Protein AF-A7GQ28-F1 (afdb_monomer)

Sequence (84 aa):
MPPKKNNPKHLGHAQSLTHTKSHSLIRAFEKQGSLPGKVTMYVDQKTCNICRGELTALLKRLDVDELEVFSGGNTKPIIKDCSL

Radius of gyration: 15.07 Å; Cα contacts (8 Å, |Δi|>4): 97; chains: 1; bounding box: 52×27×34 Å

Structure (mmCIF, N/CA/C/O backbone):
data_AF-A7GQ28-F1
#
_entry.id   AF-A7GQ28-F1
#
loop_
_atom_site.group_PDB
_atom_site.id
_atom_site.type_symbol
_atom_site.label_atom_id
_atom_site.label_alt_id
_atom_site.label_comp_id
_atom_site.label_asym_id
_atom_site.label_entity_id
_atom_site.label_seq_id
_atom_site.pdbx_PDB_ins_code
_atom_site.Cartn_x
_atom_site.Cartn_y
_atom_site.Cartn_z
_atom_site.occupancy
_atom_site.B_iso_or_equiv
_atom_site.auth_seq_id
_atom_site.auth_comp_id
_atom_site.auth_asym_id
_atom_site.auth_atom_id
_atom_site.pdbx_PDB_model_num
ATOM 1 N N . MET A 1 1 ? 44.510 1.290 16.698 1.00 42.81 1 MET A N 1
ATOM 2 C CA . MET A 1 1 ? 43.465 0.452 16.067 1.00 42.81 1 MET A CA 1
ATOM 3 C C . MET A 1 1 ? 42.158 1.226 16.108 1.00 42.81 1 MET A C 1
ATOM 5 O O . MET A 1 1 ? 41.799 1.646 17.203 1.00 42.81 1 MET A O 1
ATOM 9 N N . PRO A 1 2 ? 41.473 1.485 14.981 1.00 51.91 2 PRO A N 1
ATOM 10 C CA . PRO A 1 2 ? 40.147 2.087 15.047 1.00 51.91 2 PRO A CA 1
ATOM 11 C C . PRO A 1 2 ? 39.175 1.103 15.725 1.00 51.91 2 PRO A C 1
ATOM 13 O O . PRO A 1 2 ? 39.336 -0.113 15.569 1.00 51.91 2 PRO A O 1
ATOM 16 N N . PRO A 1 3 ? 38.198 1.591 16.506 1.00 58.38 3 PRO A N 1
ATOM 17 C CA . PRO A 1 3 ? 37.278 0.729 17.234 1.00 58.38 3 PRO A CA 1
ATOM 18 C C . PRO A 1 3 ? 36.422 -0.085 16.256 1.00 58.38 3 PRO A C 1
ATOM 20 O O . PRO A 1 3 ? 35.956 0.424 15.234 1.00 58.38 3 PRO A O 1
ATOM 23 N N . LYS A 1 4 ? 36.220 -1.370 16.575 1.00 57.47 4 LYS A N 1
ATOM 24 C CA . LYS A 1 4 ? 35.343 -2.291 15.838 1.00 57.47 4 LYS A CA 1
ATOM 25 C C . LYS A 1 4 ? 33.952 -1.652 15.732 1.00 57.47 4 LYS A C 1
ATOM 27 O O . LYS A 1 4 ? 33.301 -1.402 16.741 1.00 57.47 4 LYS A O 1
ATOM 32 N N . LYS A 1 5 ? 33.518 -1.346 14.507 1.00 53.53 5 LYS A N 1
ATOM 33 C CA . LYS A 1 5 ? 32.220 -0.724 14.226 1.00 53.53 5 LYS A CA 1
ATOM 34 C C . LYS A 1 5 ? 31.118 -1.736 14.547 1.00 53.53 5 LYS A C 1
ATOM 36 O O . LYS A 1 5 ? 30.846 -2.639 13.759 1.00 53.53 5 LYS A O 1
ATOM 41 N N . ASN A 1 6 ? 30.510 -1.612 15.721 1.00 57.94 6 ASN A N 1
ATOM 42 C CA . ASN A 1 6 ? 29.334 -2.388 16.094 1.00 57.94 6 ASN A CA 1
ATOM 43 C C .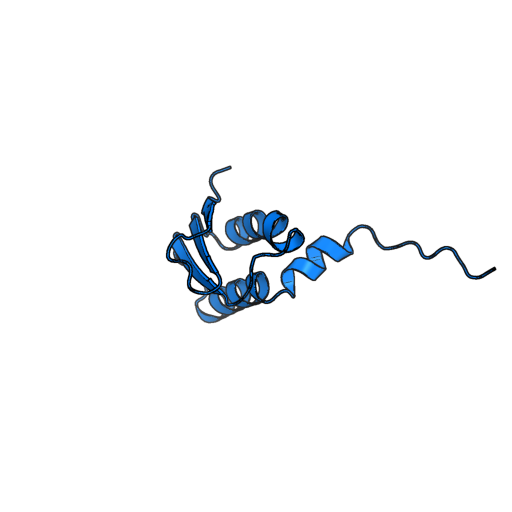 ASN A 1 6 ? 28.164 -1.889 15.235 1.00 57.94 6 ASN A C 1
ATOM 45 O O . ASN A 1 6 ? 27.540 -0.885 15.566 1.00 57.94 6 ASN A O 1
ATOM 49 N N . ASN A 1 7 ? 27.900 -2.537 14.096 1.00 56.94 7 ASN A N 1
ATOM 50 C CA . ASN A 1 7 ? 26.714 -2.230 13.297 1.00 56.94 7 ASN A CA 1
ATOM 51 C C . ASN A 1 7 ? 25.469 -2.479 14.166 1.00 56.94 7 ASN A C 1
ATOM 53 O O . ASN A 1 7 ? 25.297 -3.603 14.654 1.00 56.94 7 ASN A O 1
ATOM 57 N N . PRO A 1 8 ? 24.598 -1.480 14.385 1.00 55.06 8 PRO A N 1
ATOM 58 C CA . PRO A 1 8 ? 23.390 -1.697 15.162 1.00 55.06 8 PRO A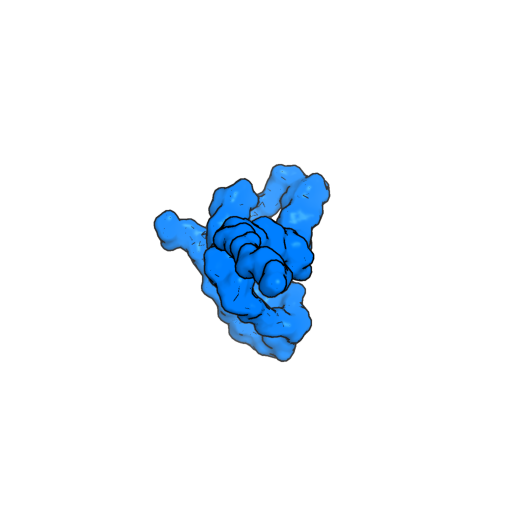 CA 1
ATOM 59 C C . PRO A 1 8 ? 22.496 -2.686 14.406 1.00 55.06 8 PRO A C 1
ATOM 61 O O . PRO A 1 8 ? 22.059 -2.413 13.288 1.00 55.06 8 PRO A O 1
ATOM 64 N N . LYS A 1 9 ? 22.233 -3.852 15.012 1.00 55.59 9 LYS A N 1
ATOM 65 C CA . LYS A 1 9 ? 21.480 -4.971 14.404 1.00 55.59 9 LYS A CA 1
ATOM 66 C C . LYS A 1 9 ? 20.047 -4.611 13.965 1.00 55.59 9 LYS A C 1
ATOM 68 O O . LYS A 1 9 ? 19.428 -5.389 13.254 1.00 55.59 9 LYS A O 1
ATOM 73 N N . HIS A 1 10 ? 19.522 -3.457 14.375 1.00 56.50 10 HIS A N 1
ATOM 74 C CA . HIS A 1 10 ? 18.118 -3.066 14.214 1.00 56.50 10 HIS A CA 1
ATOM 75 C C . HIS A 1 10 ? 17.858 -2.021 13.112 1.00 56.50 10 HIS A C 1
ATOM 77 O O . HIS A 1 10 ? 16.700 -1.721 12.831 1.00 56.50 10 HIS A O 1
ATOM 83 N N . LEU A 1 11 ? 18.892 -1.463 12.466 1.00 60.25 11 LEU A N 1
ATOM 84 C CA . LEU A 1 11 ? 18.684 -0.398 11.471 1.00 60.25 11 LEU A CA 1
ATOM 85 C C . LEU A 1 11 ? 17.943 -0.877 10.215 1.00 60.25 11 LEU A C 1
ATOM 87 O O . LEU A 1 11 ? 17.258 -0.074 9.596 1.00 60.25 11 LEU A O 1
ATOM 91 N N . GLY A 1 12 ? 18.019 -2.165 9.862 1.00 61.34 12 GLY A N 1
ATOM 92 C CA . GLY A 1 12 ? 17.380 -2.698 8.652 1.00 61.34 12 GLY A CA 1
ATOM 93 C C . GLY A 1 12 ? 15.851 -2.566 8.644 1.00 61.34 12 GLY A C 1
ATOM 94 O O . GLY A 1 12 ? 15.278 -2.195 7.621 1.00 61.34 12 GLY A O 1
ATOM 95 N N . HIS A 1 13 ? 15.195 -2.790 9.792 1.00 66.56 13 HIS A N 1
ATOM 96 C CA . HIS A 1 13 ? 13.738 -2.649 9.920 1.00 66.56 13 HIS A CA 1
ATOM 97 C C . HIS A 1 13 ? 13.314 -1.183 9.759 1.00 66.56 13 HIS A C 1
ATOM 99 O O . HIS A 1 13 ? 12.439 -0.872 8.955 1.00 66.56 13 HIS A O 1
ATOM 105 N N . ALA A 1 14 ? 13.997 -0.264 10.449 1.00 72.31 14 ALA A N 1
ATOM 106 C CA . ALA A 1 14 ? 13.728 1.171 10.347 1.00 72.31 14 ALA A CA 1
ATOM 107 C C . ALA A 1 14 ? 14.049 1.731 8.948 1.00 72.31 14 ALA A C 1
ATOM 109 O O . ALA A 1 14 ? 13.300 2.548 8.418 1.00 72.31 14 ALA A O 1
ATOM 110 N N . GLN A 1 15 ? 15.119 1.251 8.308 1.00 76.81 15 GLN A N 1
ATOM 111 C CA . GLN A 1 15 ? 15.477 1.612 6.933 1.00 76.81 15 GLN A CA 1
ATOM 112 C C . GLN A 1 15 ? 14.437 1.131 5.915 1.00 76.81 15 GLN A C 1
ATOM 114 O O . GLN A 1 15 ? 14.213 1.793 4.907 1.00 76.81 15 GLN A O 1
ATOM 119 N N . SER A 1 16 ? 13.750 0.014 6.173 1.00 80.69 16 SER A N 1
ATOM 120 C CA . SER A 1 16 ? 12.686 -0.460 5.283 1.00 80.69 16 SER A CA 1
ATOM 121 C C . SER A 1 16 ? 11.524 0.533 5.162 1.00 80.69 16 SER A C 1
ATOM 123 O O . SER A 1 16 ? 10.885 0.587 4.112 1.00 80.69 16 SER A O 1
ATOM 125 N N . LEU A 1 17 ? 11.269 1.337 6.203 1.00 82.12 17 LEU A N 1
ATOM 126 C CA . LEU A 1 17 ? 10.180 2.318 6.242 1.00 82.12 17 LEU A CA 1
ATOM 127 C C . LEU A 1 17 ? 10.470 3.542 5.370 1.00 82.12 17 LEU A C 1
ATOM 129 O O . LEU A 1 17 ? 9.544 4.165 4.860 1.00 82.12 17 LEU A O 1
ATOM 133 N N . THR A 1 18 ? 11.748 3.860 5.155 1.00 83.19 18 THR A N 1
ATOM 134 C CA . THR A 1 18 ? 12.164 4.991 4.315 1.00 83.19 18 THR A CA 1
ATOM 135 C C . THR A 1 18 ? 12.261 4.627 2.833 1.00 83.19 18 THR A C 1
ATOM 137 O O . THR A 1 18 ? 12.422 5.508 1.991 1.00 83.19 18 THR A O 1
ATOM 140 N N . HIS A 1 19 ? 12.128 3.345 2.477 1.00 87.44 19 HIS A N 1
ATOM 141 C CA . HIS A 1 19 ? 12.054 2.924 1.082 1.00 87.44 19 HIS A CA 1
ATOM 142 C C . HIS A 1 19 ? 10.743 3.370 0.435 1.00 87.44 19 HIS A C 1
ATOM 144 O O . HIS A 1 19 ? 9.686 3.355 1.064 1.00 87.44 19 HIS A O 1
ATOM 150 N N . THR A 1 20 ? 10.797 3.658 -0.868 1.00 86.12 20 THR A N 1
ATOM 151 C CA . THR A 1 20 ? 9.676 4.198 -1.652 1.00 86.12 20 THR A CA 1
ATOM 152 C C . THR A 1 20 ? 8.367 3.430 -1.455 1.00 86.12 20 THR A C 1
ATOM 154 O O . THR A 1 20 ? 7.319 4.046 -1.338 1.00 86.12 20 THR A O 1
ATOM 157 N N . LYS A 1 21 ? 8.410 2.094 -1.363 1.00 87.06 21 LYS A N 1
ATOM 158 C CA . LYS A 1 21 ? 7.209 1.252 -1.197 1.00 87.06 21 LYS A CA 1
ATOM 159 C C . LYS A 1 21 ? 6.517 1.494 0.139 1.00 87.06 21 LYS A C 1
ATOM 161 O O . LYS A 1 21 ? 5.345 1.849 0.176 1.00 87.06 21 LYS A O 1
ATOM 166 N N . SER A 1 22 ? 7.264 1.336 1.223 1.00 89.25 22 SER A N 1
ATOM 167 C CA . SER A 1 22 ? 6.757 1.536 2.577 1.00 89.25 22 SER A CA 1
ATOM 168 C C . SER A 1 22 ? 6.332 2.984 2.791 1.00 89.25 22 SER A C 1
ATOM 170 O O . SER A 1 22 ? 5.229 3.240 3.262 1.00 89.25 22 SER A O 1
ATOM 172 N N . HIS A 1 23 ? 7.170 3.931 2.362 1.00 92.00 23 HIS A N 1
ATOM 173 C CA . HIS A 1 23 ? 6.890 5.354 2.493 1.00 92.00 23 HIS A CA 1
ATOM 174 C C . HIS A 1 23 ? 5.608 5.752 1.748 1.00 92.00 23 HIS A C 1
ATOM 176 O O . HIS A 1 23 ? 4.785 6.472 2.303 1.00 92.00 23 HIS A O 1
ATOM 182 N N . SER A 1 24 ? 5.382 5.258 0.526 1.00 92.12 24 SER A N 1
ATOM 183 C CA . SER A 1 24 ? 4.152 5.550 -0.222 1.00 92.12 24 SER A CA 1
ATOM 184 C C . SER A 1 24 ? 2.890 5.009 0.460 1.00 92.12 24 SER A C 1
ATOM 186 O O . SER A 1 24 ? 1.886 5.715 0.485 1.00 92.12 24 SER A O 1
ATOM 188 N N . LEU A 1 25 ? 2.934 3.806 1.051 1.00 91.81 25 LEU A N 1
ATOM 189 C CA . LEU A 1 25 ? 1.804 3.252 1.814 1.00 91.81 25 LEU A CA 1
ATOM 190 C C . LEU A 1 25 ? 1.513 4.070 3.077 1.00 91.81 25 LEU A C 1
ATOM 192 O O . LEU A 1 25 ? 0.367 4.433 3.322 1.00 91.81 25 LEU A O 1
ATOM 196 N N . ILE A 1 26 ? 2.556 4.423 3.834 1.00 93.25 26 ILE A N 1
ATOM 197 C CA . ILE A 1 26 ? 2.430 5.256 5.037 1.00 93.25 26 ILE A CA 1
ATOM 198 C C . ILE A 1 26 ? 1.833 6.617 4.674 1.00 93.25 26 ILE A C 1
ATOM 200 O O . ILE A 1 26 ? 0.874 7.054 5.297 1.00 93.25 26 ILE A O 1
ATOM 204 N N . ARG A 1 27 ? 2.337 7.264 3.617 1.00 94.81 27 ARG A N 1
ATOM 205 C CA . ARG A 1 27 ? 1.806 8.552 3.152 1.00 94.81 27 ARG A CA 1
ATOM 206 C C . ARG A 1 27 ? 0.359 8.469 2.682 1.00 94.81 27 ARG A C 1
ATOM 208 O O . ARG A 1 27 ? -0.382 9.429 2.871 1.00 94.81 27 ARG A O 1
ATOM 215 N N . ALA A 1 28 ? -0.039 7.373 2.039 1.00 93.81 28 ALA A N 1
ATOM 216 C CA . ALA A 1 28 ? -1.425 7.172 1.633 1.00 93.81 28 ALA A CA 1
ATOM 217 C C . ALA A 1 28 ? -2.340 7.055 2.861 1.00 93.81 28 ALA A C 1
ATOM 219 O O . ALA A 1 28 ? -3.343 7.763 2.934 1.00 93.81 28 ALA A O 1
ATOM 220 N N . PHE A 1 29 ? -1.933 6.260 3.854 1.00 94.44 29 PHE A N 1
ATOM 221 C CA . PHE A 1 29 ? -2.644 6.121 5.122 1.00 94.44 29 PHE A CA 1
ATOM 222 C C . PHE A 1 29 ? -2.731 7.449 5.887 1.00 94.44 29 PHE A C 1
ATOM 224 O O . PHE A 1 29 ? -3.816 7.846 6.290 1.00 94.44 29 PHE A O 1
ATOM 231 N N . GLU A 1 30 ? -1.629 8.195 6.015 1.00 94.50 30 GLU A N 1
ATOM 232 C CA . GLU A 1 30 ? -1.616 9.520 6.659 1.00 94.50 30 GLU A CA 1
ATOM 233 C C . GLU A 1 30 ? -2.603 10.502 6.011 1.00 94.50 30 GLU A C 1
ATOM 235 O O . GLU A 1 30 ? -3.197 11.328 6.698 1.00 94.50 30 GLU A O 1
ATOM 240 N N . LYS A 1 31 ? -2.772 10.431 4.685 1.00 94.88 31 LYS A N 1
ATOM 241 C CA . LYS A 1 31 ? -3.669 11.323 3.940 1.00 94.88 31 LYS A CA 1
ATOM 242 C C . LYS A 1 31 ? -5.134 10.910 4.016 1.00 94.88 31 LYS A C 1
ATOM 244 O O . LYS A 1 31 ? -5.995 11.783 4.002 1.00 94.88 31 LYS A O 1
ATOM 249 N N . GLN A 1 32 ? -5.417 9.611 4.018 1.00 93.00 32 GLN A N 1
ATOM 250 C CA . GLN A 1 32 ? -6.785 9.082 3.966 1.00 93.00 32 GLN A CA 1
ATOM 251 C C . GLN A 1 32 ? -7.342 8.719 5.350 1.00 93.00 32 GLN A C 1
ATOM 253 O O . GLN A 1 32 ? -8.548 8.541 5.495 1.00 93.00 32 GLN A O 1
ATOM 258 N N . GLY A 1 33 ? -6.486 8.582 6.364 1.00 92.88 33 GLY A N 1
ATOM 259 C CA . GLY A 1 33 ? -6.824 8.089 7.703 1.00 92.88 33 GLY A CA 1
ATOM 260 C C . GLY A 1 33 ? -7.034 6.571 7.780 1.00 92.88 33 GLY A C 1
ATOM 261 O O . GLY A 1 33 ? -6.913 5.994 8.854 1.00 92.88 33 GLY A O 1
ATOM 262 N N . SER A 1 34 ? -7.321 5.924 6.651 1.00 93.06 34 SER A N 1
ATOM 263 C CA . SER A 1 34 ? -7.471 4.475 6.503 1.00 93.06 34 SER A CA 1
ATOM 264 C C . SER A 1 34 ? -7.058 4.052 5.094 1.00 93.06 34 SER A C 1
ATOM 266 O O . SER A 1 34 ? -6.961 4.890 4.196 1.00 93.06 34 SER A O 1
ATOM 268 N N . LEU A 1 35 ? -6.798 2.761 4.899 1.00 92.94 35 LEU A N 1
ATOM 269 C CA . LEU A 1 35 ? -6.609 2.165 3.580 1.00 92.94 35 LEU A CA 1
ATOM 270 C C . LEU A 1 35 ? -7.677 1.086 3.357 1.00 92.94 35 LEU A C 1
ATOM 272 O O . LEU A 1 35 ? -8.158 0.500 4.324 1.00 92.94 35 LEU A O 1
ATOM 276 N N . PRO A 1 36 ? -8.074 0.820 2.103 1.00 92.44 36 PRO A N 1
ATOM 277 C CA . PRO A 1 36 ? -8.930 -0.320 1.802 1.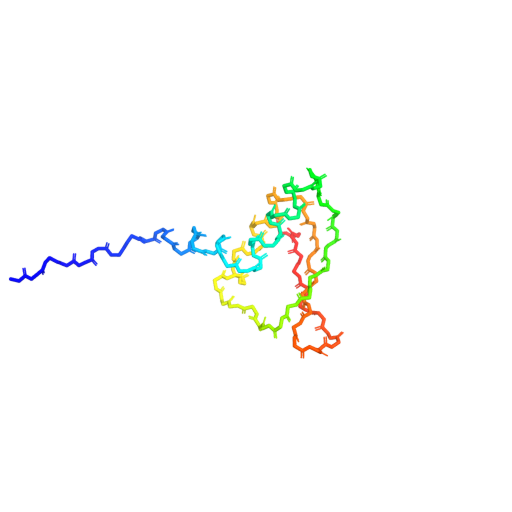00 92.44 36 PRO A CA 1
ATOM 278 C C . PRO A 1 36 ? -8.198 -1.635 2.100 1.00 92.44 36 PRO A C 1
ATOM 280 O O . PRO A 1 36 ? -6.982 -1.717 1.924 1.00 92.44 36 PRO A O 1
ATOM 283 N N . GLY A 1 37 ? -8.948 -2.688 2.447 1.00 90.81 37 GLY A N 1
ATOM 284 C CA . GLY A 1 37 ? -8.382 -4.020 2.709 1.00 90.81 37 GLY A CA 1
ATOM 285 C C . GLY A 1 37 ? -7.584 -4.588 1.528 1.00 90.81 37 GLY A C 1
ATOM 286 O O . GLY A 1 37 ? -6.639 -5.340 1.723 1.00 90.81 37 GLY A O 1
ATOM 287 N N . LYS A 1 38 ? -7.881 -4.157 0.296 1.00 93.31 38 LYS A N 1
ATOM 288 C CA . LYS A 1 38 ? -7.086 -4.473 -0.895 1.00 93.31 38 LYS A CA 1
ATOM 289 C C . LYS A 1 38 ? -6.470 -3.213 -1.495 1.00 93.31 38 LYS A C 1
ATOM 291 O O . LYS A 1 38 ? -7.186 -2.298 -1.901 1.00 93.31 38 LYS A O 1
ATOM 296 N N . VAL A 1 39 ? -5.143 -3.190 -1.596 1.00 92.88 39 VAL A N 1
ATOM 297 C CA . VAL A 1 39 ? -4.370 -2.088 -2.182 1.00 92.88 39 VAL A CA 1
ATOM 298 C C . VAL A 1 39 ? -3.598 -2.581 -3.401 1.00 92.88 39 VAL A C 1
ATOM 300 O O . VAL A 1 39 ? -2.897 -3.588 -3.352 1.00 92.88 39 VAL A O 1
ATOM 303 N N . THR A 1 40 ? -3.654 -1.817 -4.488 1.00 92.44 40 THR A N 1
ATOM 304 C CA . THR A 1 40 ? -2.823 -2.048 -5.672 1.00 92.44 40 THR A CA 1
ATOM 305 C C . THR A 1 40 ? -1.773 -0.947 -5.787 1.00 92.44 40 THR A C 1
ATOM 307 O O . THR A 1 40 ? -2.094 0.241 -5.801 1.00 92.44 40 THR A O 1
ATOM 310 N N . MET A 1 41 ? -0.501 -1.332 -5.887 1.00 90.00 41 MET A N 1
ATOM 311 C CA . MET A 1 41 ? 0.634 -0.425 -6.024 1.00 90.00 41 MET A CA 1
ATOM 312 C C . MET A 1 41 ? 1.394 -0.689 -7.326 1.00 90.00 41 MET A C 1
ATOM 314 O O . MET A 1 41 ? 1.860 -1.798 -7.589 1.00 90.00 41 MET A O 1
ATOM 318 N N . TYR A 1 42 ? 1.610 0.374 -8.096 1.00 89.00 42 TYR A N 1
ATOM 319 C CA . TYR A 1 42 ? 2.466 0.362 -9.279 1.00 89.00 42 TYR A CA 1
ATOM 320 C C . TYR A 1 42 ? 3.843 0.912 -8.923 1.00 89.00 42 TYR A C 1
ATOM 322 O O . TYR A 1 42 ? 3.960 1.970 -8.305 1.00 89.00 42 TYR A O 1
ATOM 330 N N . VAL A 1 43 ? 4.889 0.176 -9.286 1.00 84.75 43 VAL A N 1
ATOM 331 C CA . VAL A 1 43 ? 6.280 0.554 -9.034 1.00 84.75 43 VAL A CA 1
ATOM 332 C C . VAL A 1 43 ? 7.138 0.322 -10.266 1.00 84.75 43 VAL A C 1
ATOM 334 O O . VAL A 1 43 ? 7.001 -0.677 -10.967 1.00 84.75 43 VAL A O 1
ATOM 337 N N . ASP A 1 44 ? 8.101 1.204 -10.498 1.00 83.12 44 ASP A N 1
ATOM 338 C CA . ASP A 1 44 ? 8.999 1.054 -11.647 1.00 83.12 44 ASP A CA 1
ATOM 339 C C . ASP A 1 44 ? 9.996 -0.096 -11.440 1.00 83.12 44 ASP A C 1
ATOM 341 O O . ASP A 1 44 ? 10.369 -0.799 -12.376 1.00 83.12 44 ASP A O 1
ATOM 345 N N . GLN A 1 45 ? 10.406 -0.332 -10.187 1.00 78.62 45 GLN A N 1
ATOM 346 C CA . GLN A 1 45 ? 11.464 -1.280 -9.838 1.00 78.62 45 GLN A CA 1
ATOM 347 C C . GLN A 1 45 ? 10.976 -2.436 -8.958 1.00 78.62 45 GLN A C 1
ATOM 349 O O . GLN A 1 45 ? 10.110 -2.290 -8.084 1.00 78.62 45 GLN A O 1
ATOM 354 N N . LYS A 1 46 ? 11.621 -3.599 -9.134 1.00 80.56 46 LYS A N 1
ATOM 355 C CA . LYS A 1 46 ? 11.387 -4.804 -8.325 1.00 80.56 46 LYS A CA 1
ATOM 356 C C . LYS A 1 46 ? 11.520 -4.525 -6.824 1.00 80.56 46 LYS A C 1
ATOM 358 O O . LYS A 1 46 ? 12.273 -3.662 -6.380 1.00 80.56 46 LYS A O 1
ATOM 363 N N . THR A 1 47 ? 10.766 -5.251 -6.005 1.00 81.75 47 THR A N 1
ATOM 364 C CA . THR A 1 47 ? 10.844 -5.127 -4.537 1.00 81.75 47 THR A C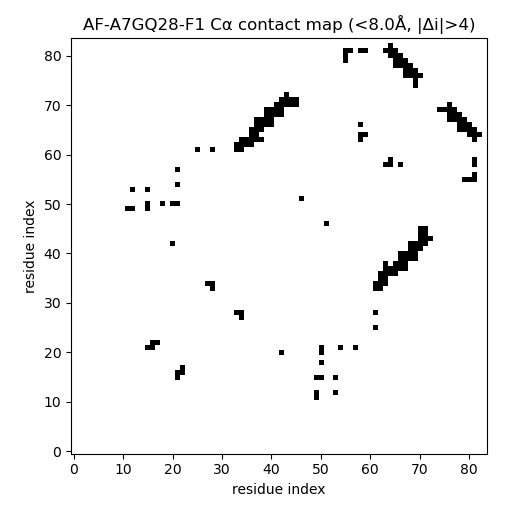A 1
ATOM 365 C C . THR A 1 47 ? 12.174 -5.670 -4.042 1.00 81.75 47 THR A C 1
ATOM 367 O O . THR A 1 47 ? 12.513 -6.813 -4.337 1.00 81.75 47 THR A O 1
ATOM 370 N N . CYS A 1 48 ? 12.938 -4.851 -3.311 1.00 84.25 48 CYS A N 1
ATOM 371 C CA . CYS A 1 48 ? 14.169 -5.313 -2.676 1.00 84.25 48 CYS A CA 1
ATOM 372 C C . CYS A 1 48 ? 13.854 -6.320 -1.558 1.00 84.25 48 CYS A C 1
ATOM 374 O O . CYS A 1 48 ? 12.736 -6.360 -1.042 1.00 84.25 48 CYS A O 1
ATOM 376 N N . ASN A 1 49 ? 14.842 -7.121 -1.159 1.00 81.75 49 ASN A N 1
ATOM 377 C CA . ASN A 1 49 ? 14.634 -8.204 -0.191 1.00 81.75 49 ASN A CA 1
ATOM 378 C C . ASN A 1 49 ? 14.172 -7.698 1.183 1.00 81.75 49 ASN A C 1
ATOM 380 O O . ASN A 1 49 ? 13.308 -8.319 1.792 1.00 81.75 49 ASN A O 1
ATOM 384 N N . ILE A 1 50 ? 14.680 -6.541 1.624 1.00 82.81 50 ILE A N 1
ATOM 385 C CA . ILE A 1 50 ? 14.276 -5.907 2.888 1.00 82.81 50 ILE A CA 1
ATOM 386 C C . ILE A 1 50 ? 12.786 -5.558 2.841 1.00 82.81 50 ILE A C 1
ATOM 388 O O . ILE A 1 50 ? 12.011 -6.029 3.663 1.00 82.81 50 ILE A O 1
ATOM 392 N N . CYS A 1 51 ? 12.356 -4.813 1.819 1.00 82.75 51 CYS A N 1
ATOM 393 C CA . CYS A 1 51 ? 10.943 -4.509 1.608 1.00 82.75 51 CYS A CA 1
ATOM 394 C C . CYS A 1 51 ? 10.102 -5.787 1.484 1.00 82.75 51 CYS A C 1
ATOM 396 O O . CYS A 1 51 ? 9.002 -5.859 2.015 1.00 82.75 51 CYS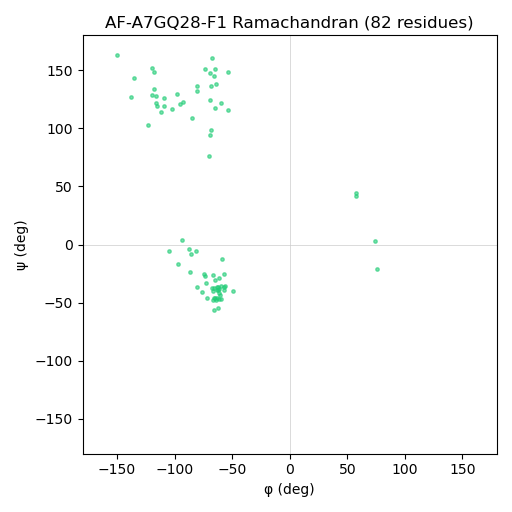 A O 1
ATOM 398 N N . ARG A 1 52 ? 10.602 -6.827 0.811 1.00 82.06 52 ARG A N 1
ATOM 399 C CA . ARG A 1 52 ? 9.869 -8.090 0.683 1.00 82.06 52 ARG A CA 1
ATOM 400 C C . ARG A 1 52 ? 9.614 -8.745 2.047 1.00 82.06 52 ARG A C 1
ATOM 402 O O . ARG A 1 52 ? 8.516 -9.263 2.217 1.00 82.06 52 ARG A O 1
ATOM 409 N N . GLY A 1 53 ? 10.556 -8.688 2.988 1.00 81.88 53 GL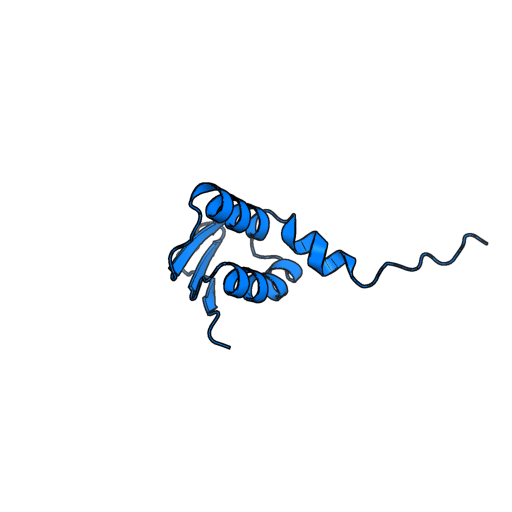Y A N 1
ATOM 410 C CA . GLY A 1 53 ? 10.350 -9.176 4.357 1.00 81.88 53 GLY A CA 1
ATOM 411 C C . GLY A 1 53 ? 9.419 -8.279 5.177 1.00 81.88 53 GLY A C 1
ATOM 412 O O . GLY A 1 53 ? 8.476 -8.762 5.790 1.00 81.88 53 GLY A O 1
ATOM 413 N N . GLU A 1 54 ? 9.631 -6.965 5.123 1.00 85.75 54 GLU A N 1
ATOM 414 C CA . GLU A 1 54 ? 8.989 -6.027 6.054 1.00 85.75 54 GLU A CA 1
ATOM 415 C C . GLU A 1 54 ? 7.603 -5.539 5.616 1.00 85.75 54 GLU A C 1
ATOM 417 O O . GLU A 1 54 ? 6.785 -5.169 6.457 1.00 85.75 54 GLU A O 1
ATOM 422 N N . LEU A 1 55 ? 7.287 -5.567 4.312 1.00 86.88 55 LEU A N 1
ATOM 423 C CA . LEU A 1 55 ? 5.999 -5.059 3.823 1.00 86.88 55 LEU A CA 1
ATOM 424 C C . LEU A 1 55 ? 4.807 -5.789 4.436 1.00 86.88 55 LEU A C 1
ATOM 426 O O . LEU A 1 55 ? 3.794 -5.156 4.680 1.0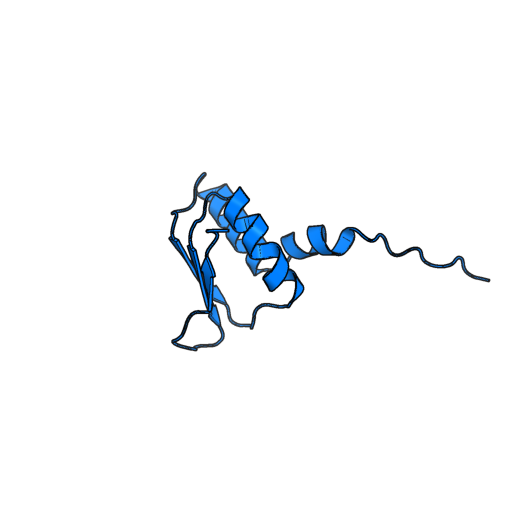0 86.88 55 LEU A O 1
ATOM 430 N N . THR A 1 56 ? 4.911 -7.092 4.696 1.00 86.81 56 THR A N 1
ATOM 431 C CA . THR A 1 56 ? 3.788 -7.847 5.273 1.00 86.81 56 THR A CA 1
ATOM 432 C C . THR A 1 56 ? 3.490 -7.378 6.701 1.00 86.81 56 THR A C 1
ATOM 434 O O . THR A 1 56 ? 2.334 -7.193 7.063 1.00 86.81 56 THR A O 1
ATOM 437 N N . ALA A 1 57 ? 4.524 -7.091 7.500 1.00 88.00 57 ALA A N 1
ATOM 438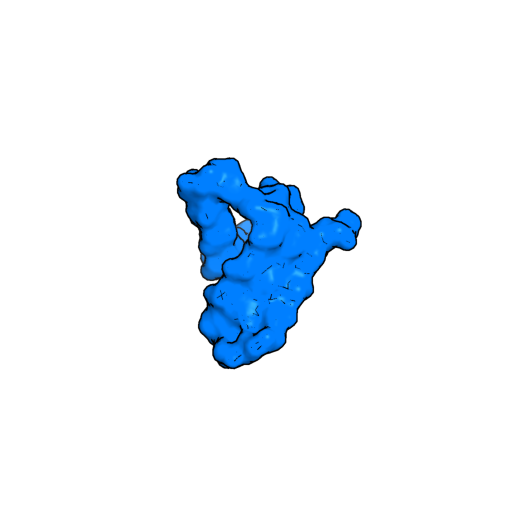 C CA . ALA A 1 57 ? 4.347 -6.533 8.839 1.00 88.00 57 ALA A CA 1
ATOM 439 C C . ALA A 1 57 ? 3.795 -5.098 8.799 1.00 88.00 57 ALA A C 1
ATOM 441 O O . ALA A 1 57 ? 2.978 -4.729 9.641 1.00 88.00 57 ALA A O 1
ATOM 442 N N . LEU A 1 58 ? 4.222 -4.292 7.819 1.00 89.50 58 LEU A N 1
ATOM 443 C CA . LEU A 1 58 ? 3.678 -2.951 7.611 1.00 89.50 58 LEU A CA 1
ATOM 444 C C . LEU A 1 58 ? 2.192 -2.994 7.235 1.00 89.50 58 LEU A C 1
ATOM 446 O O . LEU A 1 58 ? 1.408 -2.276 7.838 1.00 89.50 58 LEU A O 1
ATOM 450 N N . LEU A 1 59 ? 1.801 -3.841 6.285 1.00 90.94 59 LEU A N 1
ATOM 451 C CA . LEU A 1 59 ? 0.413 -3.959 5.830 1.00 90.94 59 LEU A CA 1
ATOM 452 C C . LEU A 1 59 ? -0.528 -4.395 6.963 1.00 90.94 59 LEU A C 1
ATOM 454 O O . LEU A 1 59 ? -1.565 -3.768 7.141 1.00 90.94 59 LEU A O 1
ATOM 458 N N . LYS A 1 60 ? -0.114 -5.349 7.814 1.00 89.69 60 LYS A N 1
ATOM 459 C CA . LYS A 1 60 ? -0.859 -5.711 9.038 1.00 89.69 60 LYS A CA 1
ATOM 460 C C . LYS A 1 60 ? -1.080 -4.522 9.981 1.00 89.69 60 LYS A C 1
ATOM 462 O O . LYS A 1 60 ? -2.120 -4.428 10.614 1.00 89.69 60 LYS A O 1
ATOM 467 N N . ARG A 1 61 ? -0.107 -3.609 10.099 1.00 90.50 61 ARG A N 1
ATOM 468 C CA . ARG A 1 61 ? -0.252 -2.390 10.922 1.00 90.50 61 ARG A CA 1
ATOM 469 C C . ARG A 1 61 ? -1.160 -1.340 10.285 1.00 90.50 61 ARG A C 1
ATOM 471 O O . ARG A 1 61 ? -1.682 -0.502 11.009 1.00 90.50 61 ARG A O 1
ATOM 478 N N . LEU A 1 62 ? -1.288 -1.353 8.960 1.00 91.38 62 LEU A N 1
ATOM 479 C CA . LEU A 1 62 ? -2.120 -0.423 8.193 1.00 91.38 62 LEU A CA 1
ATOM 480 C C . LEU A 1 62 ? -3.531 -0.967 7.919 1.00 91.38 62 LEU A C 1
ATOM 482 O O . LEU A 1 62 ? -4.280 -0.304 7.210 1.00 91.38 62 LEU A O 1
ATOM 486 N N . ASP A 1 63 ? -3.865 -2.142 8.463 1.00 92.19 63 ASP A N 1
ATOM 487 C CA . ASP A 1 63 ? -5.141 -2.837 8.250 1.00 92.19 63 ASP A CA 1
ATOM 488 C C . ASP A 1 63 ? -5.430 -3.131 6.764 1.00 92.19 63 ASP A C 1
ATOM 490 O O . ASP A 1 63 ? -6.529 -2.936 6.255 1.00 92.19 63 ASP A O 1
ATOM 494 N N . VAL A 1 64 ? -4.390 -3.565 6.039 1.00 91.88 64 VAL A N 1
ATOM 495 C CA . VAL A 1 64 ? -4.483 -3.982 4.633 1.00 91.88 64 VAL A CA 1
ATOM 496 C C . VAL A 1 64 ? -4.311 -5.496 4.547 1.00 91.88 64 VAL A C 1
ATOM 498 O O . VAL A 1 64 ? -3.250 -6.023 4.896 1.00 91.88 64 VAL A O 1
ATOM 501 N N . ASP A 1 65 ? -5.334 -6.178 4.041 1.00 91.50 65 ASP A N 1
ATOM 502 C CA . ASP A 1 65 ? -5.393 -7.631 3.871 1.00 91.50 65 ASP A CA 1
ATOM 503 C C . ASP A 1 65 ? -4.567 -8.122 2.677 1.00 91.50 65 ASP A C 1
ATOM 505 O O . ASP A 1 65 ? -3.879 -9.138 2.771 1.00 91.50 65 ASP A O 1
ATOM 509 N N . GLU A 1 66 ? -4.606 -7.395 1.560 1.00 91.38 66 GLU A N 1
ATOM 510 C CA . GLU A 1 66 ? -3.982 -7.801 0.303 1.00 91.38 66 GLU A CA 1
ATOM 511 C C . GLU A 1 66 ? -3.272 -6.620 -0.368 1.00 91.38 66 GLU A C 1
ATOM 513 O O . GLU A 1 66 ? -3.860 -5.563 -0.614 1.00 91.38 66 GLU A O 1
ATOM 518 N N . LEU A 1 67 ? -1.994 -6.808 -0.709 1.00 90.69 67 LEU A N 1
ATOM 519 C CA . LEU A 1 67 ? -1.239 -5.871 -1.536 1.00 90.69 67 LEU A CA 1
ATOM 520 C C . LEU A 1 67 ? -0.836 -6.512 -2.863 1.00 90.69 67 LEU A C 1
ATOM 522 O O . LEU A 1 67 ? -0.012 -7.428 -2.902 1.00 90.69 67 LEU A O 1
ATOM 526 N N . GLU A 1 68 ? -1.310 -5.936 -3.961 1.00 90.88 68 GLU A N 1
ATOM 527 C CA . GLU A 1 68 ? -0.864 -6.263 -5.311 1.00 90.88 68 GLU A CA 1
ATOM 528 C C . GLU A 1 68 ? 0.217 -5.283 -5.762 1.00 90.88 68 GLU A C 1
ATOM 530 O O . GLU A 1 68 ? -0.012 -4.076 -5.837 1.00 90.88 68 GLU A O 1
ATOM 535 N N . VAL A 1 69 ? 1.406 -5.788 -6.098 1.00 87.50 69 VAL A N 1
ATOM 536 C CA . VAL A 1 69 ? 2.501 -4.946 -6.601 1.00 87.50 69 VAL A CA 1
ATOM 537 C C . VAL A 1 69 ? 2.793 -5.252 -8.063 1.00 87.50 69 VAL A C 1
ATOM 539 O O . VAL A 1 69 ? 3.327 -6.315 -8.387 1.00 87.50 69 VAL A O 1
ATOM 542 N N . PHE A 1 70 ? 2.537 -4.283 -8.938 1.00 86.25 70 PHE A N 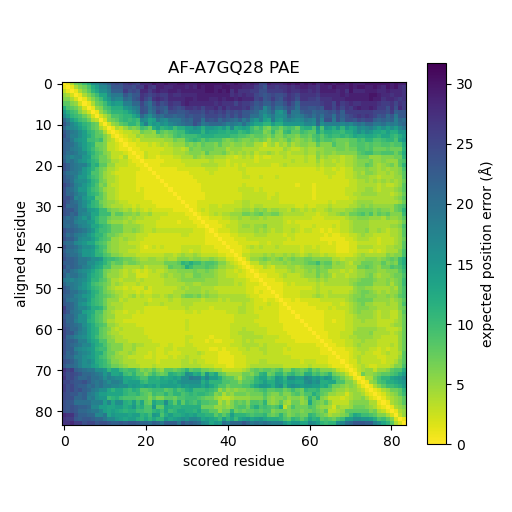1
ATOM 543 C CA . PHE A 1 70 ? 2.906 -4.328 -10.353 1.00 86.25 70 PHE A CA 1
ATOM 544 C C . PHE A 1 70 ? 4.267 -3.661 -10.554 1.00 86.25 70 PHE A C 1
ATOM 546 O O . PHE A 1 70 ? 4.450 -2.505 -10.183 1.00 86.25 70 PHE A O 1
ATOM 553 N N . SER A 1 71 ? 5.242 -4.392 -11.109 1.00 82.56 71 SER A N 1
ATOM 554 C CA . SER A 1 71 ? 6.609 -3.891 -11.331 1.00 82.56 71 SER A CA 1
ATOM 555 C C . SER A 1 71 ? 6.963 -3.834 -12.816 1.00 82.56 71 SER A C 1
ATOM 557 O O . SER A 1 71 ? 6.878 -4.862 -13.491 1.00 82.56 71 SER A O 1
ATOM 559 N N . GLY A 1 72 ? 7.431 -2.680 -13.303 1.00 69.44 72 GLY A N 1
ATOM 560 C CA . GLY A 1 72 ? 8.097 -2.560 -14.609 1.00 69.44 72 GLY A CA 1
ATOM 561 C C . GLY A 1 72 ? 7.265 -3.039 -15.806 1.00 69.44 72 GLY A C 1
ATOM 562 O O . GLY A 1 72 ? 7.769 -3.790 -16.634 1.00 69.44 72 GLY A O 1
ATOM 563 N N . GLY A 1 73 ? 5.980 -2.673 -15.862 1.00 64.69 73 GLY A N 1
ATOM 564 C CA . GLY A 1 73 ? 5.089 -3.003 -16.986 1.00 64.69 73 GLY A CA 1
ATOM 565 C C . GLY A 1 73 ? 4.617 -4.461 -17.055 1.00 64.69 73 GLY A C 1
ATOM 566 O O . GLY A 1 73 ? 3.899 -4.823 -17.984 1.00 64.69 73 GLY A O 1
ATOM 567 N N . ASN A 1 74 ? 4.981 -5.308 -16.087 1.00 67.56 74 ASN A N 1
ATOM 568 C CA . ASN A 1 74 ? 4.453 -6.668 -16.022 1.00 67.56 74 ASN A CA 1
ATOM 569 C C . ASN A 1 74 ? 2.963 -6.653 -15.681 1.00 67.56 74 ASN A C 1
ATOM 571 O O . ASN A 1 74 ? 2.547 -5.970 -14.752 1.00 67.56 74 ASN A O 1
ATOM 575 N N . THR A 1 75 ? 2.181 -7.474 -16.380 1.00 69.06 75 THR A N 1
ATOM 576 C CA . THR A 1 75 ? 0.736 -7.648 -16.153 1.00 69.06 75 THR A CA 1
ATOM 577 C C . THR A 1 75 ? 0.408 -8.607 -15.010 1.00 69.06 75 THR A C 1
ATOM 579 O O . THR A 1 75 ? -0.755 -8.758 -14.652 1.00 69.06 75 THR A O 1
ATOM 582 N N . LYS A 1 76 ? 1.417 -9.268 -14.429 1.00 77.50 76 LYS A N 1
ATOM 583 C CA . LYS A 1 76 ? 1.248 -10.177 -13.291 1.00 77.50 76 LYS A CA 1
ATOM 584 C C . LYS A 1 76 ? 1.692 -9.482 -12.000 1.00 77.50 76 LYS A C 1
ATOM 586 O O . LYS A 1 76 ? 2.880 -9.157 -11.892 1.00 77.50 76 LYS A O 1
ATOM 591 N N . PRO A 1 77 ? 0.785 -9.260 -11.033 1.00 76.81 77 PRO A N 1
ATOM 592 C CA . PRO A 1 77 ? 1.152 -8.678 -9.755 1.00 76.81 77 PRO A CA 1
ATOM 593 C C . PRO A 1 77 ? 1.906 -9.688 -8.893 1.00 76.81 77 PRO A C 1
ATOM 595 O O . PRO A 1 77 ? 1.683 -10.897 -8.956 1.00 76.81 77 PRO A O 1
ATOM 598 N N . ILE A 1 78 ? 2.779 -9.172 -8.036 1.00 78.88 78 ILE A N 1
ATOM 599 C CA . ILE A 1 78 ? 3.233 -9.913 -6.863 1.00 78.88 78 ILE A CA 1
ATOM 600 C C . ILE A 1 78 ? 2.185 -9.669 -5.781 1.00 78.88 78 ILE A C 1
ATOM 602 O O . ILE A 1 78 ? 2.099 -8.551 -5.270 1.00 78.88 78 ILE A O 1
ATOM 606 N N . ILE A 1 79 ? 1.402 -10.699 -5.469 1.00 75.81 79 ILE A N 1
ATOM 607 C CA . ILE A 1 79 ? 0.394 -10.663 -4.407 1.00 75.81 79 ILE A CA 1
ATOM 608 C C . ILE A 1 79 ? 1.095 -10.892 -3.068 1.00 75.81 79 ILE A C 1
ATOM 610 O O . ILE A 1 79 ? 1.950 -11.775 -2.932 1.00 75.81 79 ILE A O 1
ATOM 614 N N . LYS A 1 80 ? 0.774 -10.049 -2.092 1.00 74.31 80 LYS A N 1
ATOM 615 C CA . LYS A 1 80 ? 1.178 -10.197 -0.699 1.00 74.31 80 LYS A CA 1
ATOM 616 C C . LYS A 1 80 ? -0.072 -10.217 0.163 1.00 74.31 80 LYS A C 1
ATOM 618 O O . LYS A 1 80 ? -0.621 -9.157 0.451 1.00 74.31 80 LYS A O 1
ATOM 623 N N . ASP A 1 81 ? -0.440 -11.415 0.592 1.00 72.38 81 ASP A N 1
ATOM 624 C CA . ASP A 1 81 ? -1.500 -11.618 1.571 1.00 72.38 81 ASP A CA 1
ATOM 625 C C . ASP A 1 81 ? -0.960 -11.366 2.983 1.00 72.38 81 ASP A C 1
ATOM 627 O O . ASP A 1 81 ? 0.145 -11.793 3.347 1.00 72.38 81 ASP A O 1
ATOM 631 N N . CYS A 1 82 ? -1.745 -10.658 3.787 1.00 63.44 82 CYS A N 1
ATOM 632 C CA . CYS A 1 82 ? -1.509 -10.471 5.214 1.00 63.44 82 CYS A CA 1
ATOM 633 C C . CYS A 1 82 ? -2.108 -11.583 6.075 1.00 63.44 82 CYS A C 1
ATOM 635 O O . CYS A 1 82 ? -1.863 -11.592 7.283 1.00 63.44 82 CYS A O 1
ATOM 637 N N . SER A 1 83 ? -2.834 -12.531 5.478 1.00 54.69 83 SER A N 1
ATOM 638 C CA . SER A 1 83 ? -3.399 -13.712 6.136 1.00 54.69 83 SER A CA 1
ATOM 639 C C . SER A 1 83 ? -2.295 -14.707 6.532 1.00 54.69 83 SER A C 1
ATOM 641 O O . SER A 1 83 ? -2.071 -15.720 5.875 1.00 54.69 83 SER A O 1
ATOM 643 N N . LEU A 1 84 ? -1.571 -14.380 7.603 1.00 47.00 84 LEU A N 1
ATOM 644 C CA . LEU A 1 84 ? -0.695 -15.281 8.361 1.00 47.00 84 LEU A CA 1
ATOM 645 C C . LEU A 1 84 ? -1.150 -15.311 9.811 1.00 47.00 84 LEU A C 1
ATOM 647 O O . LEU A 1 84 ? -1.153 -14.201 10.403 1.00 47.00 84 LEU A O 1
#

Mean predicted aligned error: 8.44 Å

Nearest PDB structures (foldseek):
  2gk4-assembly1_A  TM=5.057E-01  e=7.110E+00  Streptococcus pneumoniae TIGR4
  6tak-assembly1_AAA  TM=4.824E-01  e=9.256E+00  Escherichia coli K-12

Secondary structure (DSSP, 8-state):
--------TTHHHHHHHHSHHHHHHHHHHHHHSS--SEEEEEESSPPPHHHHHHHHHHHHHTT-SEEEEEETT-SS-EEEE---

InterPro domains:
  IPR002125 Cytidine and deoxycytidylate deaminase domain [PF14437] (12-62)

Foldseek 3Di:
DPDDPPDDPPVLLVVLCVDPVNVVLVVVCVVPVADPLEEEEEDAADDDPSVVVNVLVSCVVRNHQWYWYHYNPDPHTDIDGNPD

Organism: Bacillus cytotoxicus (strain DSM 22905 / CIP 110041 / 391-98 / NVH 391-98) (NCBI:txid315749)

Solvent-accessible surface area (backbone atoms only — not comparable to full-atom values): 5053 Å² total; per-residue (Å²): 129,83,78,83,82,79,73,69,91,64,52,66,67,63,51,36,47,71,35,71,71,46,36,51,53,52,54,46,30,72,72,63,77,55,54,59,46,66,44,80,43,82,37,75,61,77,81,50,71,62,45,64,65,48,47,50,63,50,30,56,74,54,56,26,48,34,39,34,39,31,38,64,88,45,91,65,57,52,76,43,71,43,90,120

pLDDT: mean 80.16, std 13.63, range [42.81, 94.88]